Protein AF-H8Z8J3-F1 (afdb_monomer)

pLDDT: mean 70.9, std 15.7, range [33.94, 92.88]

Foldseek 3Di:
DAPVVLLVVLAPDPDDCVVCVLVNVVVVCVHLVHDRQCRVPVPCPQGDPPPFADDPPDDTDRDRNCCVVAPPPDDPVNVVVVVVVVVVVSLVVCVVVVHDPCSVVNSVPPDD

Secondary structure (DSSP, 8-state):
--HHHHHHHHTT--S-HHHHHHHHHHHHHHHTTPPPHHHH-TT-SSS-TT--EE-TTSSEE---S-GGGS-TT--HHHHHHHHHHHHHHHHHHHHHTT--TTHHHHHTT---

Sequence (112 aa):
MTPDDFIRKWTGVTLKERSAAQEHFLDLCHLLEQPTPAEADPKGLWYAFEKGASKAGGGDGWACTEPERWGPDTTTAKLTEQAAGRFAELAQRLRGRGHDPTAVTAAYGWND

Mean predicted aligned error: 12.71 Å

Structure (mmCIF, N/CA/C/O backbone):
data_AF-H8Z8J3-F1
#
_entry.id   AF-H8Z8J3-F1
#
loop_
_atom_site.group_PDB
_atom_site.id
_atom_site.type_symbol
_atom_site.label_atom_id
_atom_site.label_alt_id
_atom_site.label_comp_id
_atom_site.label_asym_id
_atom_site.label_entity_id
_atom_site.label_seq_id
_atom_site.pdbx_PDB_ins_code
_atom_site.Cartn_x
_atom_site.Cartn_y
_atom_site.Cartn_z
_atom_site.occupancy
_atom_site.B_iso_or_equiv
_atom_site.auth_seq_id
_atom_site.auth_comp_id
_atom_site.auth_asym_id
_atom_site.auth_atom_id
_atom_site.pdbx_PDB_model_num
ATOM 1 N N . MET A 1 1 ? -3.593 -14.076 2.713 1.00 81.88 1 MET A N 1
ATOM 2 C CA . MET A 1 1 ? -4.013 -13.502 4.013 1.00 81.88 1 MET A CA 1
ATOM 3 C C . MET A 1 1 ? -5.524 -13.323 3.977 1.00 81.88 1 MET A C 1
ATOM 5 O O . MET A 1 1 ? -6.027 -12.994 2.912 1.00 81.88 1 MET A O 1
ATOM 9 N N . THR A 1 2 ? -6.259 -13.592 5.061 1.00 86.06 2 THR A N 1
ATOM 10 C CA . THR A 1 2 ? -7.710 -13.310 5.092 1.00 86.06 2 THR A CA 1
ATOM 11 C C . THR A 1 2 ? -7.965 -11.856 5.506 1.00 86.06 2 THR A C 1
ATOM 13 O O . THR A 1 2 ? -7.100 -11.264 6.158 1.00 86.06 2 THR A O 1
ATOM 16 N N . PRO A 1 3 ? -9.121 -11.257 5.162 1.00 84.56 3 PRO A N 1
ATOM 17 C CA . PRO A 1 3 ? -9.454 -9.908 5.620 1.00 84.56 3 PRO A CA 1
ATOM 18 C C . PRO A 1 3 ? -9.447 -9.773 7.145 1.00 84.56 3 PRO A C 1
ATOM 20 O O . PRO A 1 3 ? -8.867 -8.824 7.663 1.00 84.56 3 PRO A O 1
ATOM 23 N N . ASP A 1 4 ? -10.001 -10.746 7.869 1.00 81.12 4 ASP A N 1
ATOM 24 C CA . ASP A 1 4 ? -10.011 -10.752 9.335 1.00 81.12 4 ASP A CA 1
ATOM 25 C C . ASP A 1 4 ? -8.602 -10.836 9.938 1.00 81.12 4 ASP A C 1
ATOM 27 O O . ASP A 1 4 ? -8.294 -10.125 10.895 1.00 81.12 4 ASP A O 1
ATOM 31 N N . ASP A 1 5 ? -7.708 -11.647 9.358 1.00 84.50 5 ASP A N 1
ATOM 32 C CA . ASP A 1 5 ? -6.306 -11.705 9.789 1.00 84.50 5 ASP A CA 1
ATOM 33 C C . ASP A 1 5 ? -5.572 -10.388 9.552 1.00 84.50 5 ASP A C 1
ATOM 35 O O . ASP A 1 5 ? -4.781 -9.964 10.395 1.00 84.50 5 ASP A O 1
ATOM 39 N N . PHE A 1 6 ? -5.845 -9.741 8.419 1.00 87.88 6 PHE A N 1
ATOM 40 C CA . PHE A 1 6 ? -5.268 -8.450 8.073 1.00 87.88 6 PHE A CA 1
ATOM 41 C C . PHE A 1 6 ? -5.712 -7.371 9.063 1.00 87.88 6 PHE A C 1
ATOM 43 O O . PHE A 1 6 ? -4.874 -6.700 9.663 1.00 87.88 6 PHE A O 1
ATOM 50 N N . ILE A 1 7 ? -7.024 -7.251 9.296 1.00 87.50 7 ILE A N 1
ATOM 51 C CA . ILE A 1 7 ? -7.593 -6.298 10.256 1.00 87.50 7 ILE A CA 1
ATOM 52 C C . ILE A 1 7 ? -6.999 -6.553 11.639 1.00 87.50 7 ILE A C 1
ATOM 54 O O . ILE A 1 7 ? -6.478 -5.632 12.263 1.00 87.50 7 ILE A O 1
ATOM 58 N N . ARG A 1 8 ? -7.001 -7.806 12.106 1.00 88.25 8 ARG A N 1
ATOM 59 C CA . ARG A 1 8 ? -6.452 -8.182 13.414 1.00 88.25 8 ARG A CA 1
ATOM 60 C C . ARG A 1 8 ? -4.972 -7.835 13.558 1.00 88.25 8 ARG A C 1
ATOM 62 O O . ARG A 1 8 ? -4.563 -7.418 14.636 1.00 88.25 8 ARG A O 1
ATOM 69 N N . LYS A 1 9 ? -4.168 -8.034 12.511 1.00 87.69 9 LYS A N 1
ATOM 70 C CA . LYS A 1 9 ? -2.730 -7.743 12.534 1.00 87.69 9 LYS A CA 1
ATOM 71 C C . LYS A 1 9 ? -2.448 -6.242 12.592 1.00 87.69 9 LYS A C 1
ATOM 73 O O . LYS A 1 9 ? -1.543 -5.831 13.311 1.00 87.69 9 LYS A O 1
ATOM 78 N N . TRP A 1 10 ? -3.208 -5.449 11.843 1.00 90.75 10 TRP A N 1
ATOM 79 C CA . TRP A 1 10 ? -2.922 -4.029 11.639 1.00 90.75 10 TRP A CA 1
ATOM 80 C C . TRP A 1 10 ? -3.695 -3.092 12.573 1.00 90.75 10 TRP A C 1
ATOM 82 O O . TRP A 1 10 ? -3.296 -1.945 12.760 1.00 90.75 10 TRP A O 1
ATOM 92 N N . THR A 1 11 ? -4.736 -3.588 13.245 1.00 86.94 11 THR A N 1
ATOM 93 C CA . THR A 1 11 ? -5.464 -2.829 14.271 1.00 86.94 11 THR A CA 1
ATOM 94 C C . THR A 1 11 ? -4.573 -2.558 15.485 1.00 86.94 11 THR A C 1
ATOM 96 O O . THR A 1 11 ? -4.088 -3.481 16.135 1.00 86.94 11 THR A O 1
ATOM 99 N N . GLY A 1 12 ? -4.394 -1.280 15.828 1.00 82.00 12 GLY A N 1
ATOM 100 C CA . GLY A 1 12 ? -3.657 -0.859 17.026 1.00 82.00 12 GLY A CA 1
ATOM 101 C C . GLY A 1 12 ? -2.130 -0.862 16.885 1.00 82.00 12 GLY A C 1
ATOM 102 O O . GLY A 1 12 ? -1.430 -0.678 17.881 1.00 82.00 12 GLY A O 1
ATOM 103 N N . VAL A 1 13 ? -1.596 -1.048 15.673 1.00 85.69 13 VAL A N 1
ATOM 104 C CA . VAL A 1 13 ? -0.155 -0.925 15.412 1.00 85.69 13 VAL A CA 1
ATOM 105 C C . VAL A 1 13 ? 0.276 0.539 15.549 1.00 85.69 13 VAL A C 1
ATOM 107 O O . VAL A 1 13 ? -0.247 1.419 14.875 1.00 85.69 13 VAL A O 1
ATOM 110 N N . THR A 1 14 ? 1.267 0.804 16.404 1.00 84.06 14 THR A N 1
ATOM 111 C CA . THR A 1 14 ? 1.810 2.155 16.672 1.00 84.06 14 THR A CA 1
ATOM 112 C C . THR A 1 14 ? 3.208 2.377 16.088 1.00 84.06 14 THR A C 1
ATOM 114 O O . THR A 1 14 ? 3.887 3.357 16.406 1.00 84.06 14 THR A O 1
ATOM 117 N N . LEU A 1 15 ? 3.667 1.455 15.237 1.00 82.50 15 LEU A N 1
ATOM 118 C CA . LEU A 1 15 ? 4.939 1.582 14.534 1.00 82.50 15 LEU A CA 1
ATOM 119 C C . LEU A 1 15 ? 4.924 2.815 13.625 1.00 82.50 15 LEU A C 1
ATOM 121 O O . LEU A 1 15 ? 3.892 3.205 13.083 1.00 82.50 15 LEU A O 1
ATOM 125 N N . LYS A 1 16 ? 6.099 3.417 13.420 1.00 81.00 16 LYS A N 1
ATOM 126 C CA . LYS A 1 16 ? 6.245 4.508 12.451 1.00 81.00 16 LYS A CA 1
ATOM 127 C C . LYS A 1 16 ? 5.855 4.009 11.063 1.00 81.00 16 LYS A C 1
ATOM 129 O O . LYS A 1 16 ? 6.275 2.922 10.672 1.00 81.00 16 LYS A O 1
ATOM 134 N N . GLU A 1 17 ? 5.157 4.845 10.300 1.00 74.69 17 GLU A N 1
ATOM 135 C CA . GLU A 1 17 ? 4.652 4.510 8.962 1.00 74.69 17 GLU A CA 1
ATOM 136 C C . GLU A 1 17 ? 5.732 3.873 8.072 1.00 74.69 17 GLU A C 1
ATOM 138 O O . GLU A 1 17 ? 5.558 2.765 7.575 1.00 74.69 17 GLU A O 1
ATOM 143 N N . ARG A 1 18 ? 6.918 4.492 7.985 1.00 77.50 18 ARG A N 1
ATOM 144 C CA . ARG A 1 18 ? 8.057 3.959 7.213 1.00 77.50 18 ARG A CA 1
ATOM 145 C C . ARG A 1 18 ? 8.505 2.565 7.662 1.00 77.50 18 ARG A C 1
ATOM 147 O O . ARG A 1 18 ? 8.941 1.774 6.835 1.00 77.50 18 ARG A O 1
ATOM 154 N N . SER A 1 19 ? 8.435 2.278 8.958 1.00 76.38 19 SER A N 1
ATOM 155 C CA . SER A 1 19 ? 8.892 1.009 9.530 1.00 76.38 19 SER A CA 1
ATOM 156 C C . SER A 1 19 ? 7.930 -0.140 9.249 1.00 76.38 19 SER A C 1
ATOM 158 O O . SER A 1 19 ? 8.367 -1.284 9.235 1.00 76.38 19 SER A O 1
ATOM 160 N N . ALA A 1 20 ? 6.647 0.152 9.032 1.00 86.31 20 ALA A N 1
ATOM 161 C CA . ALA A 1 20 ? 5.625 -0.869 8.832 1.00 86.31 20 ALA A CA 1
ATOM 162 C C . ALA A 1 20 ? 5.104 -0.946 7.386 1.00 86.31 20 ALA A C 1
ATOM 164 O O . ALA A 1 20 ? 4.506 -1.947 7.004 1.00 86.31 20 ALA A O 1
ATOM 165 N N . ALA A 1 21 ? 5.361 0.079 6.565 1.00 83.94 21 ALA A N 1
ATOM 166 C CA . ALA A 1 21 ? 4.819 0.206 5.213 1.00 83.94 21 ALA A CA 1
ATOM 167 C C . ALA A 1 21 ? 5.138 -0.983 4.295 1.00 83.94 21 ALA A C 1
ATOM 169 O O . ALA A 1 21 ? 4.257 -1.431 3.565 1.00 83.94 21 ALA A O 1
ATOM 170 N N . GLN A 1 22 ? 6.370 -1.505 4.324 1.00 89.75 22 GLN A N 1
ATOM 171 C CA . GLN A 1 22 ? 6.755 -2.634 3.469 1.00 89.75 22 GLN A CA 1
ATOM 172 C C . GLN A 1 22 ? 5.967 -3.897 3.832 1.00 89.75 22 GLN A C 1
ATOM 174 O O . GLN A 1 22 ? 5.350 -4.506 2.963 1.00 89.75 22 GLN A O 1
ATOM 179 N N . GLU A 1 23 ? 5.927 -4.256 5.117 1.00 92.88 23 GLU A N 1
ATOM 180 C CA . GLU A 1 23 ? 5.184 -5.428 5.587 1.00 92.88 23 GLU A CA 1
ATOM 181 C C . GLU A 1 23 ? 3.678 -5.276 5.341 1.00 92.88 23 GLU A C 1
ATOM 183 O O . GLU A 1 23 ? 3.038 -6.200 4.840 1.00 92.88 23 GLU A O 1
ATOM 188 N N . HIS A 1 24 ? 3.131 -4.087 5.601 1.00 89.75 24 HIS A N 1
ATOM 189 C CA . HIS A 1 24 ? 1.732 -3.778 5.327 1.00 89.75 24 HIS A CA 1
ATOM 190 C C . HIS A 1 24 ? 1.388 -3.971 3.847 1.00 89.75 24 HIS A C 1
ATOM 192 O O . HIS A 1 24 ? 0.368 -4.566 3.495 1.00 89.75 24 HIS A O 1
ATOM 198 N N . PHE A 1 25 ? 2.246 -3.477 2.955 1.00 91.38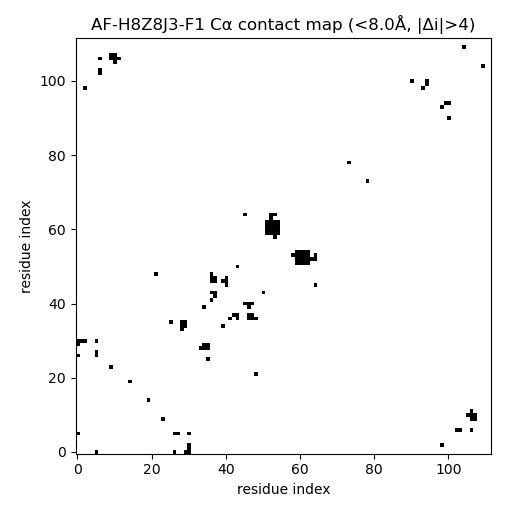 25 PHE A N 1
ATOM 199 C CA . PHE A 1 25 ? 2.042 -3.616 1.520 1.00 91.38 25 PHE A CA 1
ATOM 200 C C . PHE A 1 25 ? 2.090 -5.083 1.072 1.00 91.38 25 PHE A C 1
ATOM 202 O O . PHE A 1 25 ? 1.268 -5.502 0.261 1.00 91.38 25 PHE A O 1
ATOM 209 N N . LEU A 1 26 ? 3.013 -5.880 1.616 1.00 92.06 26 LEU A N 1
ATOM 210 C CA . LEU A 1 26 ? 3.091 -7.313 1.317 1.00 92.06 26 LEU A CA 1
ATOM 211 C C . LEU A 1 26 ? 1.834 -8.059 1.778 1.00 92.06 26 LEU A C 1
ATOM 213 O O . LEU A 1 26 ? 1.284 -8.868 1.033 1.00 92.06 26 LEU A O 1
ATOM 217 N N . ASP A 1 27 ? 1.335 -7.755 2.973 1.00 91.31 27 ASP A N 1
ATOM 218 C CA . ASP A 1 27 ? 0.079 -8.317 3.469 1.00 91.31 27 ASP A CA 1
ATOM 219 C C . ASP A 1 27 ? -1.114 -7.940 2.587 1.00 91.31 27 ASP A C 1
ATOM 221 O O . ASP A 1 27 ? -1.996 -8.770 2.358 1.00 91.31 27 ASP A O 1
ATOM 225 N N . LEU A 1 28 ? -1.112 -6.725 2.029 1.00 88.94 28 LEU A N 1
ATOM 226 C CA . LEU A 1 28 ? -2.116 -6.299 1.062 1.00 88.94 28 LEU A CA 1
ATOM 227 C C . LEU A 1 28 ? -2.016 -7.117 -0.234 1.00 88.94 28 LEU A C 1
ATOM 229 O O . LEU A 1 28 ? -3.036 -7.607 -0.707 1.00 88.94 28 LEU A O 1
ATOM 233 N N . CYS A 1 29 ? -0.817 -7.350 -0.780 1.00 89.25 29 CYS A N 1
ATOM 234 C CA . CYS A 1 29 ? -0.640 -8.246 -1.933 1.00 89.25 29 CYS A CA 1
ATOM 235 C C . CYS A 1 29 ? -1.262 -9.625 -1.665 1.00 89.25 29 CYS A C 1
ATOM 237 O O . CYS A 1 29 ? -2.066 -10.114 -2.461 1.00 89.25 29 CYS A O 1
ATOM 239 N N . HIS A 1 30 ? -0.980 -10.209 -0.498 1.00 89.38 30 HIS A N 1
ATOM 240 C CA . HIS A 1 30 ? -1.520 -11.510 -0.106 1.00 89.38 30 HIS A CA 1
ATOM 241 C C . HIS A 1 30 ? -3.027 -11.511 0.177 1.00 89.38 30 HIS A C 1
ATOM 243 O O . HIS A 1 30 ? -3.654 -12.568 0.099 1.00 89.38 30 HIS A O 1
ATOM 249 N N . LEU A 1 31 ? -3.602 -10.380 0.589 1.00 87.00 31 LEU A N 1
ATOM 250 C CA . LEU A 1 31 ? -5.043 -10.217 0.785 1.00 87.00 31 LEU A CA 1
ATOM 251 C C . LEU A 1 31 ? -5.783 -10.152 -0.558 1.00 87.00 31 LEU A C 1
ATOM 253 O O . LEU A 1 31 ? -6.899 -10.649 -0.686 1.00 87.00 31 LEU A O 1
ATOM 257 N N . LEU A 1 32 ? -5.142 -9.539 -1.553 1.00 86.06 32 LEU A N 1
ATOM 258 C CA . LEU A 1 32 ? -5.690 -9.298 -2.888 1.00 86.06 32 LEU A CA 1
ATOM 259 C C . LEU A 1 32 ? -5.339 -10.388 -3.907 1.00 86.06 32 LEU A C 1
ATOM 261 O O . LEU A 1 32 ? -5.660 -10.245 -5.088 1.00 86.06 32 LEU A O 1
ATOM 265 N N . GLU A 1 33 ? -4.663 -11.450 -3.463 1.00 87.06 33 GLU A N 1
ATOM 266 C CA . GLU A 1 33 ? -4.178 -12.541 -4.317 1.00 87.06 33 GLU A CA 1
ATOM 267 C C . GLU A 1 33 ? -3.303 -12.016 -5.478 1.00 87.06 33 GLU A C 1
ATOM 269 O O . GLU A 1 33 ? -3.336 -12.533 -6.593 1.00 87.06 33 GLU A O 1
ATOM 274 N N . GLN A 1 34 ? -2.543 -10.945 -5.225 1.00 89.25 34 GLN A N 1
ATOM 275 C CA . GLN A 1 34 ? -1.602 -10.353 -6.174 1.00 89.25 34 GLN A CA 1
ATOM 276 C C . GLN A 1 34 ? -0.168 -10.790 -5.852 1.00 89.25 34 GLN A C 1
ATOM 278 O O . GLN A 1 34 ? 0.161 -10.950 -4.674 1.00 89.25 34 GLN A O 1
ATOM 283 N N . PRO A 1 35 ? 0.705 -10.934 -6.866 1.00 86.44 35 PRO A N 1
ATOM 284 C CA . PRO A 1 35 ? 2.118 -11.185 -6.622 1.00 86.44 35 PRO A CA 1
ATOM 285 C C . PRO A 1 35 ? 2.740 -10.016 -5.852 1.00 86.44 35 PRO A C 1
ATOM 287 O O . PRO A 1 35 ? 2.449 -8.846 -6.120 1.00 86.44 35 PRO A O 1
ATOM 290 N N . THR A 1 36 ? 3.618 -10.328 -4.903 1.00 90.56 36 THR A N 1
ATOM 291 C CA . THR A 1 36 ? 4.438 -9.320 -4.225 1.00 90.56 36 THR A CA 1
ATOM 292 C C . THR A 1 36 ? 5.445 -8.700 -5.203 1.00 90.56 36 THR A C 1
ATOM 294 O O . THR A 1 36 ? 5.736 -9.294 -6.247 1.00 90.56 36 THR A O 1
ATOM 297 N N . PRO A 1 37 ? 6.037 -7.530 -4.890 1.00 88.81 37 PRO A N 1
ATOM 298 C CA . PRO A 1 37 ? 7.046 -6.925 -5.760 1.00 88.81 37 PRO A CA 1
ATOM 299 C C . PRO A 1 37 ? 8.205 -7.874 -6.089 1.00 88.81 37 PRO A C 1
ATOM 301 O O . PRO A 1 37 ? 8.593 -7.987 -7.244 1.00 88.81 37 PRO A O 1
ATOM 304 N N . ALA A 1 38 ? 8.697 -8.629 -5.100 1.00 88.25 38 ALA A N 1
ATOM 305 C CA . ALA A 1 38 ? 9.792 -9.578 -5.298 1.00 88.25 38 ALA A CA 1
ATOM 306 C C . ALA A 1 38 ? 9.392 -10.813 -6.127 1.00 88.25 38 ALA A C 1
ATOM 308 O O . ALA A 1 38 ? 10.244 -11.410 -6.775 1.00 88.25 38 ALA A O 1
ATOM 309 N N . GLU A 1 39 ? 8.120 -11.213 -6.126 1.00 88.25 39 GLU A N 1
ATOM 310 C CA . GLU A 1 39 ? 7.635 -12.316 -6.967 1.00 88.25 39 GLU A CA 1
ATOM 311 C C . GLU A 1 39 ? 7.377 -11.864 -8.403 1.00 88.25 39 GLU A C 1
ATOM 313 O O . GLU A 1 39 ? 7.718 -12.570 -9.352 1.00 88.25 39 GLU A O 1
ATOM 318 N N . ALA A 1 40 ? 6.780 -10.683 -8.566 1.00 85.44 40 ALA A N 1
ATOM 319 C CA . ALA A 1 40 ? 6.525 -10.093 -9.871 1.00 85.44 40 ALA A CA 1
ATOM 320 C C . ALA A 1 40 ? 7.836 -9.705 -10.570 1.00 85.44 40 ALA A C 1
ATOM 322 O O . ALA A 1 40 ? 7.984 -9.902 -11.776 1.00 85.44 40 ALA A O 1
ATOM 323 N N . ASP A 1 41 ? 8.798 -9.186 -9.808 1.00 84.06 41 ASP A N 1
ATOM 324 C CA . ASP A 1 41 ? 10.082 -8.713 -10.301 1.00 84.06 41 ASP A CA 1
ATOM 325 C C . ASP A 1 41 ? 11.231 -9.065 -9.339 1.00 84.06 41 ASP A C 1
ATOM 327 O O . ASP A 1 41 ? 11.738 -8.214 -8.602 1.00 84.06 41 ASP A O 1
ATOM 331 N N . PRO A 1 42 ? 11.722 -10.316 -9.381 1.00 86.06 42 PRO A N 1
ATOM 332 C CA . PRO A 1 42 ? 12.785 -10.785 -8.487 1.00 86.06 42 PRO A CA 1
ATOM 333 C C . PRO A 1 42 ? 14.099 -10.011 -8.602 1.00 86.06 42 PRO A C 1
ATOM 335 O O . PRO A 1 42 ? 14.957 -10.101 -7.727 1.00 86.06 42 PRO A O 1
ATOM 338 N N . LYS A 1 43 ? 14.291 -9.287 -9.710 1.00 84.06 43 LYS A N 1
ATOM 339 C CA . LYS A 1 43 ? 15.496 -8.498 -9.977 1.00 84.06 43 LYS A CA 1
ATOM 340 C C . LYS A 1 43 ? 15.312 -7.012 -9.655 1.00 84.06 43 LYS A C 1
ATOM 342 O O . LYS A 1 43 ? 16.281 -6.267 -9.771 1.00 84.06 43 LYS A O 1
ATOM 347 N N . GLY A 1 44 ? 14.105 -6.575 -9.283 1.00 79.12 44 GLY A N 1
ATOM 348 C CA . GLY A 1 44 ? 13.787 -5.176 -8.987 1.00 79.12 44 GLY A CA 1
ATOM 349 C C . GLY A 1 44 ? 14.022 -4.215 -10.160 1.00 79.12 44 GLY A C 1
ATOM 350 O O . GLY A 1 44 ? 14.282 -3.027 -9.956 1.00 79.12 44 GLY A O 1
ATOM 351 N N . LEU A 1 45 ? 13.966 -4.718 -11.396 1.00 77.38 45 LEU A N 1
ATOM 352 C CA . LEU A 1 45 ? 14.222 -3.953 -12.615 1.00 77.38 45 LEU A CA 1
ATOM 353 C C . LEU A 1 45 ? 13.105 -2.980 -12.984 1.00 77.38 45 LEU A C 1
ATOM 355 O O . LEU A 1 45 ? 13.384 -1.991 -13.654 1.00 77.38 45 LEU A O 1
ATOM 359 N N . TRP A 1 46 ? 11.871 -3.198 -12.537 1.00 70.25 46 TRP A N 1
ATOM 360 C CA . TRP A 1 46 ? 10.664 -2.437 -12.884 1.00 70.25 46 TRP A CA 1
ATOM 361 C C . TRP A 1 46 ? 9.690 -2.272 -11.703 1.00 70.25 46 TRP A C 1
ATOM 363 O O . TRP A 1 46 ? 8.957 -1.285 -11.678 1.00 70.25 46 TRP A O 1
ATOM 373 N N . TYR A 1 47 ? 9.732 -3.132 -10.683 1.00 74.31 47 TYR A N 1
ATOM 374 C CA . TYR A 1 47 ? 8.844 -3.055 -9.522 1.00 74.31 47 TYR A CA 1
ATOM 375 C C . TYR A 1 47 ? 9.499 -3.586 -8.243 1.00 74.31 47 TYR A C 1
ATOM 377 O O . TYR A 1 47 ? 9.539 -4.780 -7.978 1.00 74.31 47 TYR A O 1
ATOM 385 N N . ALA A 1 48 ? 9.992 -2.670 -7.412 1.00 80.88 48 ALA A N 1
ATOM 386 C CA . ALA A 1 48 ? 10.550 -2.973 -6.100 1.00 80.88 48 ALA A CA 1
ATOM 387 C C . ALA A 1 48 ? 10.282 -1.818 -5.130 1.00 80.88 48 ALA A C 1
ATOM 389 O O . ALA A 1 48 ? 10.071 -0.676 -5.550 1.00 80.88 48 ALA A O 1
ATOM 390 N N . PHE A 1 49 ? 10.304 -2.110 -3.829 1.00 81.62 49 PHE A N 1
ATOM 391 C CA . PHE A 1 49 ? 10.290 -1.064 -2.809 1.00 81.62 49 PHE A CA 1
ATOM 392 C C . PHE A 1 49 ? 11.520 -0.172 -2.937 1.00 81.62 49 PHE A C 1
ATOM 394 O O . PHE A 1 49 ? 12.587 -0.635 -3.331 1.00 81.62 49 PHE A O 1
ATOM 401 N N . GLU A 1 50 ? 11.354 1.111 -2.604 1.00 77.31 50 GLU A N 1
ATOM 402 C CA . GLU A 1 50 ? 12.448 2.094 -2.561 1.00 77.31 50 GLU A CA 1
ATOM 403 C C . GLU A 1 50 ? 13.208 2.258 -3.889 1.00 77.31 50 GLU A C 1
ATOM 405 O O . GLU A 1 50 ? 14.252 2.908 -3.944 1.00 77.31 50 GLU A O 1
ATOM 410 N N . LYS A 1 51 ? 12.654 1.735 -4.991 1.00 66.44 51 LYS A N 1
ATOM 411 C CA . LYS A 1 51 ? 13.149 1.988 -6.335 1.00 66.44 51 LYS A CA 1
ATOM 412 C C . LYS A 1 51 ? 12.826 3.434 -6.705 1.00 66.44 51 LYS A C 1
ATOM 414 O O . LYS A 1 51 ? 11.734 3.743 -7.181 1.00 66.44 51 LYS A O 1
ATOM 419 N N . GLY A 1 52 ? 13.782 4.323 -6.451 1.00 56.12 52 GLY A N 1
ATOM 420 C CA . GLY A 1 52 ? 13.729 5.702 -6.916 1.00 56.12 52 GLY A CA 1
ATOM 421 C C . GLY A 1 52 ? 13.563 5.749 -8.434 1.00 56.12 52 GLY A C 1
ATOM 422 O O . GLY A 1 52 ? 14.065 4.885 -9.158 1.00 56.12 52 GLY A O 1
ATOM 423 N N . ALA A 1 53 ? 12.847 6.752 -8.929 1.00 51.94 53 ALA A N 1
ATOM 424 C CA . ALA A 1 53 ? 12.794 7.007 -10.352 1.00 51.94 53 ALA A CA 1
ATOM 425 C C . ALA A 1 53 ? 13.725 8.159 -10.695 1.00 51.94 53 ALA A C 1
ATOM 427 O O . ALA A 1 53 ? 13.557 9.296 -10.250 1.00 51.94 53 ALA A O 1
ATOM 428 N N . SER A 1 54 ? 14.701 7.884 -11.543 1.00 46.97 54 SER A N 1
ATOM 429 C CA . SER A 1 54 ? 15.546 8.940 -12.073 1.00 46.97 54 SER A CA 1
ATOM 430 C C . SER A 1 54 ? 14.687 9.870 -12.937 1.00 46.97 54 SER A C 1
ATOM 432 O O . SER A 1 54 ? 14.264 9.498 -14.031 1.00 46.97 54 SER A O 1
ATOM 434 N N . LYS A 1 55 ? 14.396 11.090 -12.463 1.00 46.38 55 LYS A N 1
ATOM 435 C CA . LYS A 1 55 ? 13.851 12.146 -13.329 1.00 46.38 55 LYS A CA 1
ATOM 436 C C . LYS A 1 55 ? 14.932 12.552 -14.329 1.00 46.38 55 LYS A C 1
ATOM 438 O O . LYS A 1 55 ? 16.077 12.766 -13.941 1.00 46.38 55 LYS A O 1
ATOM 443 N N . ALA A 1 56 ? 14.549 12.792 -15.583 1.00 47.66 56 ALA A N 1
ATOM 444 C CA . ALA A 1 56 ? 15.432 13.284 -16.651 1.00 47.66 56 ALA A CA 1
ATOM 445 C C . ALA A 1 56 ? 16.054 14.687 -16.401 1.00 47.66 56 ALA A C 1
ATOM 447 O O . ALA A 1 56 ? 16.671 15.251 -17.296 1.00 47.66 56 ALA A O 1
ATOM 448 N N . GLY A 1 57 ? 15.898 15.264 -15.202 1.00 50.06 57 GLY A N 1
ATOM 449 C CA . GLY A 1 57 ? 16.310 16.625 -14.845 1.00 50.06 57 GLY A CA 1
ATOM 450 C C . GLY A 1 57 ? 17.046 16.756 -13.506 1.00 50.06 57 GLY A C 1
ATOM 451 O O . GLY A 1 57 ? 16.978 17.819 -12.902 1.00 50.06 57 GLY A O 1
ATOM 452 N N . GLY A 1 58 ? 17.728 15.707 -13.029 1.00 41.06 58 GLY A N 1
ATOM 453 C CA . GLY A 1 58 ? 18.747 15.848 -11.974 1.00 41.06 58 GLY A CA 1
ATOM 454 C C . GLY A 1 58 ? 18.231 15.993 -10.537 1.00 41.06 58 GLY A C 1
ATOM 455 O O . GLY A 1 58 ? 18.742 16.818 -9.785 1.00 41.06 58 GLY A O 1
ATOM 456 N N . GLY A 1 59 ? 17.249 15.184 -10.137 1.00 48.28 59 GLY A N 1
ATOM 457 C CA . GLY A 1 59 ? 16.866 15.030 -8.731 1.00 48.28 59 GLY A CA 1
ATOM 458 C C . GLY A 1 59 ? 16.104 13.728 -8.490 1.00 48.28 59 GLY A C 1
ATOM 459 O O . GLY A 1 59 ? 15.376 13.273 -9.378 1.00 48.28 59 GLY A O 1
ATOM 460 N N . ASP A 1 60 ? 16.273 13.141 -7.303 1.00 40.12 60 ASP A N 1
ATOM 461 C CA . ASP A 1 60 ? 15.530 11.955 -6.874 1.00 40.12 60 ASP A CA 1
ATOM 462 C C . ASP A 1 60 ? 14.031 12.277 -6.829 1.00 40.12 60 ASP A C 1
ATOM 464 O O . ASP A 1 60 ? 13.572 13.151 -6.091 1.00 40.12 60 ASP A O 1
ATOM 468 N N . GLY A 1 61 ? 13.253 11.599 -7.670 1.00 51.31 61 GLY A N 1
ATOM 469 C CA . GLY A 1 61 ? 11.803 11.726 -7.720 1.00 51.31 61 GLY A CA 1
ATOM 470 C C . GLY A 1 61 ? 11.149 10.355 -7.796 1.00 51.31 61 GLY A C 1
ATOM 471 O O . GLY A 1 61 ? 11.757 9.376 -8.206 1.00 51.31 61 GLY A O 1
ATOM 472 N N . TRP A 1 62 ? 9.882 10.264 -7.414 1.00 47.53 62 TRP A N 1
ATOM 473 C CA . TRP A 1 62 ? 9.061 9.099 -7.731 1.00 47.53 62 TRP A CA 1
ATOM 474 C C . TRP A 1 62 ? 8.378 9.400 -9.066 1.00 47.53 62 TRP A C 1
ATOM 476 O O . TRP A 1 62 ? 7.571 10.320 -9.170 1.00 47.53 62 TRP A O 1
ATOM 486 N N . ALA A 1 63 ? 8.779 8.702 -10.116 1.00 48.00 63 ALA A N 1
ATOM 487 C CA . ALA A 1 63 ? 8.291 8.856 -11.478 1.00 48.00 63 ALA A CA 1
ATOM 488 C C . ALA A 1 63 ? 8.071 7.465 -12.073 1.00 48.00 63 ALA A C 1
ATOM 490 O O . ALA A 1 63 ? 8.747 6.498 -11.726 1.00 48.00 63 ALA A O 1
ATOM 491 N N . CYS A 1 64 ? 7.104 7.348 -12.972 1.00 49.50 64 CYS A N 1
ATOM 492 C CA . CYS A 1 64 ? 6.925 6.130 -13.744 1.00 49.50 64 CYS A CA 1
ATOM 493 C C . CYS A 1 64 ? 8.206 5.907 -14.560 1.00 49.50 64 CYS A C 1
ATOM 495 O O . CYS A 1 64 ? 8.513 6.697 -15.448 1.00 49.50 64 CYS A O 1
ATOM 497 N N . THR A 1 65 ? 8.980 4.877 -14.214 1.00 53.19 65 THR A N 1
ATOM 498 C CA . THR A 1 65 ? 10.318 4.638 -14.784 1.00 53.19 65 THR A CA 1
ATOM 499 C C . THR A 1 65 ? 10.286 4.163 -16.238 1.00 53.19 65 THR A C 1
ATOM 501 O O . THR A 1 65 ? 11.333 4.093 -16.866 1.00 53.19 65 THR A O 1
ATOM 504 N N . GLU A 1 66 ? 9.095 3.905 -16.787 1.00 55.81 66 GLU A N 1
ATOM 505 C CA . GLU A 1 66 ? 8.890 3.409 -18.150 1.00 55.81 66 GLU A CA 1
ATOM 506 C C . GLU A 1 66 ? 7.670 4.089 -18.801 1.00 55.81 66 GLU A C 1
ATOM 508 O O . GLU A 1 66 ? 6.577 3.514 -18.834 1.00 55.81 66 GLU A O 1
ATOM 513 N N . PRO A 1 67 ? 7.802 5.329 -19.304 1.00 55.50 67 PRO A N 1
ATOM 514 C CA . PRO A 1 67 ? 6.718 5.993 -20.027 1.00 55.50 67 PRO A CA 1
ATOM 515 C C . PRO A 1 67 ? 6.319 5.232 -21.301 1.00 55.50 67 PRO A C 1
ATOM 517 O O . PRO A 1 67 ? 5.152 5.244 -21.661 1.00 55.50 67 PRO A O 1
ATOM 520 N N . GLU A 1 68 ? 7.242 4.502 -21.935 1.00 57.47 68 GLU A N 1
ATOM 521 C CA . GLU A 1 68 ? 7.005 3.721 -23.162 1.00 57.47 68 GLU A CA 1
ATOM 522 C C . GLU A 1 68 ? 6.061 2.521 -22.989 1.00 57.47 68 GLU A C 1
ATOM 524 O O . GLU A 1 68 ? 5.425 2.086 -23.950 1.00 57.47 68 GLU A O 1
ATOM 529 N N . ARG A 1 69 ? 5.905 2.018 -21.757 1.00 60.28 69 ARG A N 1
ATOM 530 C CA . ARG A 1 69 ? 4.914 0.984 -21.421 1.00 60.28 69 ARG A CA 1
ATOM 531 C C . ARG A 1 69 ? 3.477 1.490 -21.578 1.00 60.28 69 ARG A C 1
ATOM 533 O O . ARG A 1 69 ? 2.547 0.697 -21.731 1.00 60.28 69 ARG A O 1
ATOM 540 N N . TRP A 1 70 ? 3.290 2.803 -21.528 1.00 57.53 70 TRP A N 1
ATOM 541 C CA . TRP A 1 70 ? 2.001 3.459 -21.621 1.00 57.53 70 TRP A CA 1
ATOM 542 C C . TRP A 1 70 ? 1.953 4.181 -22.968 1.00 57.53 70 TRP A C 1
ATOM 544 O O . TRP A 1 70 ? 2.680 5.141 -23.196 1.00 57.53 70 TRP A O 1
ATOM 554 N N . GLY A 1 71 ? 1.124 3.695 -23.897 1.00 58.75 71 GLY A N 1
ATOM 555 C CA . GLY A 1 71 ? 0.998 4.321 -25.217 1.00 58.75 71 GLY A CA 1
ATOM 556 C C . GLY A 1 71 ? 0.635 5.812 -25.109 1.00 58.75 71 GLY A C 1
ATOM 557 O O . GLY A 1 71 ? 0.060 6.210 -24.091 1.00 58.75 71 GLY A O 1
ATOM 558 N N . PRO A 1 72 ? 0.916 6.630 -26.142 1.00 61.97 72 PRO A N 1
ATOM 559 C CA . PRO A 1 72 ? 0.719 8.087 -26.120 1.00 61.97 72 PRO A CA 1
ATOM 560 C C . PRO A 1 72 ? -0.707 8.523 -25.729 1.00 61.97 72 PRO A C 1
ATOM 562 O O . PRO A 1 72 ? -0.899 9.620 -25.215 1.00 61.97 72 PRO A O 1
ATOM 565 N N . ASP A 1 73 ? -1.697 7.643 -25.892 1.00 64.88 73 ASP A N 1
ATOM 566 C CA . ASP A 1 73 ? -3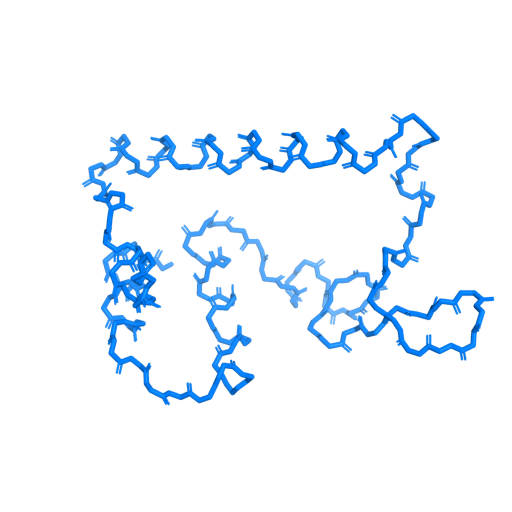.098 7.834 -25.493 1.00 64.88 73 ASP A CA 1
ATOM 567 C C . ASP A 1 73 ? -3.396 7.545 -24.006 1.00 64.88 73 ASP A C 1
ATOM 569 O O . ASP A 1 73 ? -4.562 7.451 -23.594 1.00 64.88 73 ASP A O 1
ATOM 573 N N . THR A 1 74 ? -2.368 7.322 -23.187 1.00 68.31 74 THR A N 1
ATOM 574 C CA . THR A 1 74 ? -2.503 7.008 -21.763 1.00 68.31 74 THR A CA 1
ATOM 575 C C . THR A 1 74 ? -2.212 8.240 -20.924 1.00 68.31 74 THR A C 1
ATOM 577 O O . THR A 1 74 ? -1.074 8.540 -20.579 1.00 68.31 74 THR A O 1
ATOM 580 N N . THR A 1 75 ? -3.271 8.971 -20.590 1.00 74.94 75 THR A N 1
ATOM 581 C CA . THR A 1 75 ? -3.182 10.138 -19.711 1.00 74.94 75 THR A CA 1
ATOM 582 C C . THR A 1 75 ? -3.216 9.719 -18.244 1.00 74.94 75 THR A C 1
ATOM 584 O O . THR A 1 75 ? -3.797 8.692 -17.889 1.00 74.94 75 THR A O 1
ATOM 587 N N . THR A 1 76 ? -2.671 10.559 -17.362 1.00 69.19 76 THR A N 1
ATOM 588 C CA . THR A 1 76 ? -2.786 10.378 -15.907 1.00 69.19 76 THR A CA 1
ATOM 589 C C . THR A 1 76 ? -4.240 10.199 -15.472 1.00 69.19 76 THR A C 1
ATOM 591 O O . THR A 1 76 ? -4.530 9.325 -14.667 1.00 6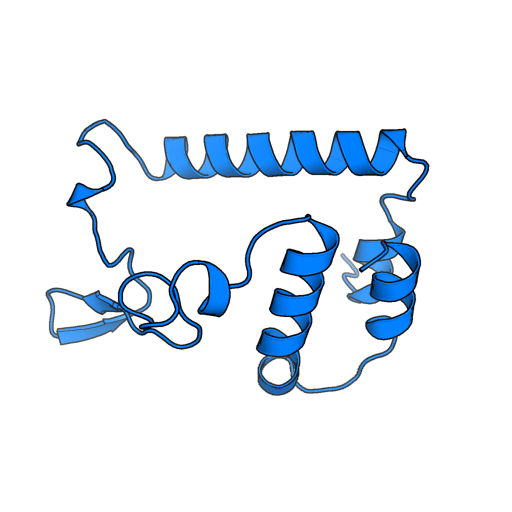9.19 76 THR A O 1
ATOM 594 N N . ALA A 1 77 ? -5.167 10.960 -16.061 1.00 69.56 77 ALA A N 1
ATOM 595 C CA . ALA A 1 77 ? -6.595 10.839 -15.778 1.00 69.56 77 ALA A CA 1
ATOM 596 C C . ALA A 1 77 ? -7.140 9.442 -16.122 1.00 69.56 77 ALA A C 1
ATOM 598 O O . ALA A 1 77 ? -7.806 8.822 -15.298 1.00 69.56 77 ALA A O 1
ATOM 599 N N . LYS A 1 78 ? -6.787 8.909 -17.299 1.00 69.44 78 LYS A N 1
ATOM 600 C CA . LYS A 1 78 ? -7.180 7.562 -17.736 1.00 69.44 78 LYS A CA 1
ATOM 601 C C . LYS A 1 78 ? -6.592 6.473 -16.834 1.00 69.44 78 LYS A C 1
ATOM 603 O O . LYS A 1 78 ? -7.256 5.478 -16.558 1.00 69.44 78 LYS A O 1
ATOM 608 N N . LEU A 1 79 ? -5.366 6.667 -16.343 1.00 71.56 79 LEU A N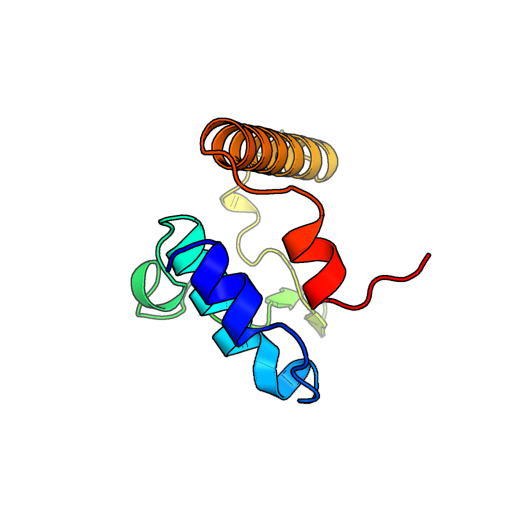 1
ATOM 609 C CA . LEU A 1 79 ? -4.740 5.769 -15.369 1.00 71.56 79 LEU A CA 1
ATOM 610 C C . LEU A 1 79 ? -5.452 5.793 -14.022 1.00 71.56 79 LEU A C 1
ATOM 612 O O . LEU A 1 79 ? -5.719 4.734 -13.458 1.00 71.56 79 LEU A O 1
ATOM 616 N N . THR A 1 80 ? -5.788 6.982 -13.522 1.00 72.00 80 THR A N 1
ATOM 617 C CA . THR A 1 80 ? -6.543 7.140 -12.278 1.00 72.00 80 THR A CA 1
ATOM 618 C C . THR A 1 80 ? -7.922 6.499 -12.389 1.00 72.00 80 THR A C 1
ATOM 620 O O . THR A 1 80 ? -8.315 5.771 -11.483 1.00 72.00 80 THR A O 1
ATOM 623 N N . GLU A 1 81 ? -8.629 6.696 -13.502 1.00 72.12 81 GLU A N 1
ATOM 624 C CA . GLU A 1 81 ? -9.936 6.081 -13.750 1.00 72.12 81 GLU A CA 1
ATOM 625 C C . GLU A 1 81 ? -9.846 4.547 -13.784 1.00 72.12 81 GLU A C 1
ATOM 627 O O . GLU A 1 81 ? -10.611 3.865 -13.101 1.00 72.12 81 GLU A O 1
ATOM 632 N N . GLN A 1 82 ? -8.865 3.986 -14.501 1.00 69.56 82 GLN A N 1
ATOM 633 C CA . GLN A 1 82 ? -8.642 2.536 -14.531 1.00 69.56 82 GL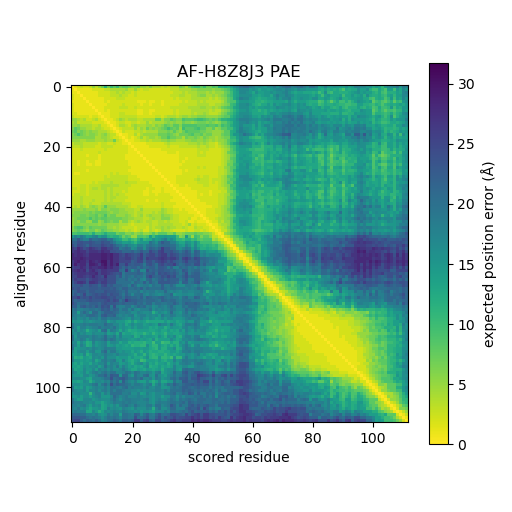N A CA 1
ATOM 634 C C . GLN A 1 82 ? -8.283 1.974 -13.152 1.00 69.56 82 GLN A C 1
ATOM 636 O O . GLN A 1 82 ? -8.787 0.916 -12.767 1.00 69.56 82 GLN A O 1
ATOM 641 N N . ALA A 1 83 ? -7.424 2.668 -12.402 1.00 70.06 83 ALA A N 1
ATOM 642 C CA . ALA A 1 83 ? -7.064 2.272 -11.048 1.00 70.06 83 ALA A CA 1
ATOM 643 C C . ALA A 1 83 ? -8.294 2.295 -10.128 1.00 70.06 83 ALA A C 1
ATOM 645 O O . ALA A 1 83 ? -8.584 1.293 -9.476 1.00 70.06 83 ALA A O 1
ATOM 646 N N . ALA A 1 84 ? -9.062 3.388 -10.135 1.00 72.31 84 ALA A N 1
ATOM 647 C CA . ALA A 1 84 ? -10.290 3.527 -9.358 1.00 72.31 84 ALA A CA 1
ATOM 648 C C . ALA A 1 84 ? -11.318 2.439 -9.705 1.00 72.31 84 ALA A C 1
ATOM 650 O O . ALA A 1 84 ? -11.912 1.853 -8.802 1.00 72.31 84 ALA A O 1
ATOM 651 N N . GLY A 1 85 ? -11.476 2.103 -10.989 1.00 72.69 85 GLY A N 1
ATOM 652 C CA . GLY A 1 85 ? -12.346 1.014 -11.437 1.00 72.69 85 GLY A CA 1
ATOM 653 C C . GLY A 1 85 ? -11.938 -0.348 -10.869 1.00 72.69 85 GLY A C 1
ATOM 654 O O . GLY A 1 85 ? -12.779 -1.078 -10.346 1.00 72.69 85 GLY A O 1
ATOM 655 N N . ARG A 1 86 ? -10.638 -0.670 -10.885 1.00 71.44 86 ARG A N 1
ATOM 656 C CA . ARG A 1 86 ? -10.117 -1.916 -10.294 1.00 71.44 86 ARG A CA 1
ATOM 657 C C . ARG A 1 86 ? -10.307 -1.962 -8.780 1.00 71.44 86 ARG A C 1
ATOM 659 O O . ARG A 1 86 ? -10.701 -2.999 -8.250 1.00 71.44 86 ARG A O 1
ATOM 666 N N . PHE A 1 87 ? -10.084 -0.844 -8.088 1.00 69.19 87 PHE A N 1
ATOM 667 C CA . PHE A 1 87 ? -10.362 -0.743 -6.653 1.00 69.19 87 PHE A CA 1
ATOM 668 C C . PHE A 1 87 ? -11.851 -0.922 -6.346 1.00 69.19 87 PHE A C 1
ATOM 670 O O . PHE A 1 87 ? -12.198 -1.617 -5.392 1.00 69.19 87 PHE A O 1
ATOM 677 N N . ALA A 1 88 ? -12.738 -0.350 -7.162 1.00 70.88 88 ALA A N 1
ATOM 678 C CA . ALA A 1 88 ? -14.177 -0.501 -6.997 1.00 70.88 88 ALA A CA 1
ATOM 679 C C . ALA A 1 88 ? -14.630 -1.956 -7.194 1.00 70.88 88 ALA A C 1
ATOM 681 O O . ALA A 1 88 ? -15.413 -2.453 -6.385 1.00 70.88 88 ALA A O 1
ATOM 682 N N . GLU A 1 89 ? -14.120 -2.658 -8.213 1.00 73.75 89 GLU A N 1
ATOM 683 C CA . GLU A 1 89 ? -14.407 -4.084 -8.429 1.00 73.75 89 GLU A CA 1
ATOM 684 C C . GLU A 1 89 ? -13.945 -4.924 -7.235 1.00 73.75 89 GLU A C 1
ATOM 686 O O . GLU A 1 89 ? -14.696 -5.735 -6.691 1.00 73.75 89 GLU A O 1
ATOM 691 N N . LEU A 1 90 ? -12.717 -4.691 -6.780 1.00 74.50 90 LEU A N 1
ATOM 692 C CA . LEU A 1 90 ? -12.168 -5.378 -5.625 1.00 74.50 90 LEU A CA 1
ATOM 693 C C . LEU A 1 90 ? -13.014 -5.137 -4.365 1.00 74.50 90 LEU A C 1
ATOM 695 O O . LEU A 1 90 ? -13.375 -6.087 -3.669 1.00 74.50 90 LEU A O 1
ATOM 699 N N . ALA A 1 91 ? -13.393 -3.886 -4.100 1.00 74.19 91 ALA A N 1
ATOM 700 C CA . ALA A 1 91 ? -14.251 -3.538 -2.974 1.00 74.19 91 ALA A CA 1
ATOM 701 C C . ALA A 1 91 ? -15.634 -4.206 -3.068 1.00 74.19 91 ALA A C 1
ATOM 703 O O . ALA A 1 91 ? -16.211 -4.574 -2.044 1.00 74.19 91 ALA A O 1
ATOM 704 N N . GLN A 1 92 ? -16.175 -4.388 -4.275 1.00 73.50 92 GLN A N 1
ATOM 705 C CA . GLN A 1 92 ? -17.428 -5.118 -4.488 1.00 73.50 92 GLN A CA 1
ATOM 706 C C . GLN A 1 92 ? -17.265 -6.617 -4.209 1.00 73.50 92 GLN A C 1
ATOM 708 O O . GLN A 1 92 ? -18.122 -7.211 -3.555 1.00 73.50 92 GLN A O 1
ATOM 713 N N . ARG A 1 93 ? -16.151 -7.229 -4.631 1.00 76.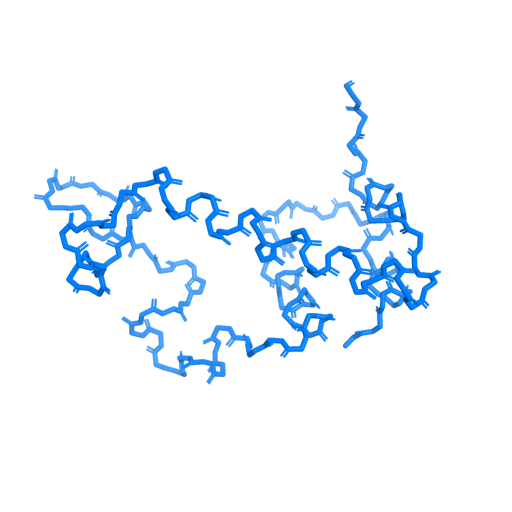38 93 ARG A N 1
ATOM 714 C CA . ARG A 1 93 ? -15.854 -8.651 -4.369 1.00 76.38 93 ARG A CA 1
ATOM 715 C C . ARG A 1 93 ? -15.676 -8.932 -2.878 1.00 76.38 93 ARG A C 1
ATOM 717 O O . ARG A 1 93 ? -16.172 -9.946 -2.392 1.00 76.38 93 ARG A O 1
ATOM 724 N N . LEU A 1 94 ? -15.023 -8.027 -2.148 1.00 68.38 94 LEU A N 1
ATOM 725 C CA . LEU A 1 94 ? -14.882 -8.121 -0.692 1.00 68.38 94 LEU A CA 1
ATOM 726 C C . LEU A 1 94 ? -16.242 -8.012 0.017 1.00 68.38 94 LEU A C 1
ATOM 728 O O . LEU A 1 94 ? -16.546 -8.842 0.873 1.00 68.38 94 LEU A O 1
ATOM 732 N N . ARG A 1 95 ? -17.106 -7.078 -0.408 1.00 67.31 95 ARG A N 1
ATOM 733 C CA . ARG A 1 95 ? -18.481 -6.957 0.115 1.00 67.31 95 ARG A CA 1
ATOM 734 C C . ARG A 1 95 ? -19.336 -8.194 -0.164 1.00 67.31 95 ARG A C 1
ATOM 736 O O . ARG A 1 95 ? -20.038 -8.657 0.726 1.00 67.31 95 ARG A O 1
ATOM 743 N N . GLY A 1 96 ? -19.254 -8.766 -1.367 1.00 70.25 96 GLY A N 1
ATOM 744 C CA . GLY A 1 96 ? -20.000 -9.977 -1.739 1.00 70.25 96 GLY A CA 1
ATOM 745 C C . GLY A 1 96 ? -19.616 -11.224 -0.932 1.00 70.25 96 GLY A C 1
ATOM 746 O O . GLY A 1 96 ? -20.413 -12.150 -0.818 1.00 70.25 96 GLY A O 1
ATOM 747 N N . ARG A 1 97 ? -18.418 -11.233 -0.337 1.00 72.81 97 ARG A N 1
ATOM 748 C CA . ARG A 1 97 ?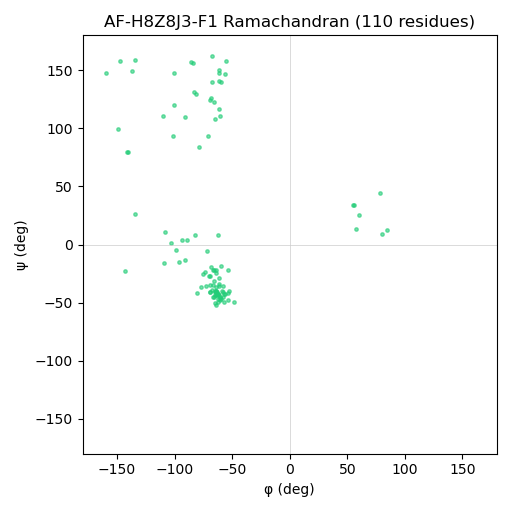 -17.937 -12.277 0.583 1.00 72.81 97 ARG A CA 1
ATOM 749 C C . ARG A 1 97 ? -18.288 -11.999 2.055 1.00 72.81 97 ARG A C 1
ATOM 751 O O . ARG A 1 97 ? -17.905 -12.779 2.916 1.00 72.81 97 ARG A O 1
ATOM 758 N N . GLY A 1 98 ? -19.036 -10.926 2.338 1.00 70.38 98 GLY A N 1
ATOM 759 C CA . GLY A 1 98 ? -19.507 -10.577 3.681 1.00 70.38 98 GLY A CA 1
ATOM 760 C C . GLY A 1 98 ? -18.512 -9.780 4.527 1.00 70.38 98 GLY A C 1
ATOM 761 O O . GLY A 1 98 ? -18.726 -9.650 5.728 1.00 70.38 98 GLY A O 1
ATOM 762 N N . HIS A 1 99 ? -17.439 -9.245 3.936 1.00 65.25 99 HIS A N 1
ATOM 763 C CA . HIS A 1 99 ? -16.474 -8.438 4.683 1.00 65.25 99 HIS A CA 1
ATOM 764 C C . HIS A 1 99 ? -16.968 -6.995 4.838 1.00 65.25 99 HIS A C 1
ATOM 766 O O . HIS A 1 99 ? -17.358 -6.350 3.858 1.00 65.25 99 HIS A O 1
ATOM 772 N N . ASP A 1 100 ? -16.951 -6.500 6.078 1.00 59.50 100 ASP A N 1
ATOM 773 C CA . ASP A 1 100 ? -17.421 -5.161 6.424 1.00 59.50 100 ASP A CA 1
ATOM 774 C C . ASP A 1 100 ? -16.492 -4.077 5.833 1.00 59.50 100 ASP A C 1
ATOM 776 O O . ASP A 1 100 ? -15.277 -4.110 6.059 1.00 59.50 100 ASP A O 1
ATOM 780 N N . PRO A 1 101 ? -17.027 -3.106 5.070 1.00 58.78 101 PRO A N 1
ATOM 781 C CA . PRO A 1 101 ? -16.219 -2.091 4.398 1.00 58.78 101 PRO A CA 1
ATOM 782 C C . PRO A 1 101 ? -15.551 -1.102 5.365 1.00 58.78 101 PRO A C 1
ATOM 784 O O . PRO A 1 101 ? -14.586 -0.449 4.974 1.00 58.78 101 PRO A O 1
ATOM 787 N N . THR A 1 102 ? -16.034 -0.986 6.605 1.00 58.38 102 THR A N 1
ATOM 788 C CA . THR A 1 102 ? -15.505 -0.046 7.605 1.00 58.38 102 THR A CA 1
ATOM 789 C C . THR A 1 102 ? -14.408 -0.645 8.484 1.00 58.38 102 THR A C 1
ATOM 791 O O . THR A 1 102 ? -13.654 0.085 9.133 1.00 58.38 102 THR A O 1
ATOM 794 N N . ALA A 1 103 ? -14.244 -1.969 8.463 1.00 56.84 103 ALA A N 1
ATOM 795 C CA . ALA A 1 103 ? -13.245 -2.648 9.280 1.00 56.84 103 ALA A CA 1
ATOM 796 C C . ALA A 1 103 ? -11.798 -2.286 8.885 1.00 56.84 103 ALA A C 1
ATOM 798 O O . ALA A 1 103 ? -10.923 -2.192 9.744 1.00 56.84 103 ALA A O 1
ATOM 799 N N . VAL A 1 104 ? -11.551 -1.995 7.601 1.00 51.47 104 VAL A N 1
ATOM 800 C CA . VAL A 1 104 ? -10.235 -1.534 7.119 1.00 51.47 104 VAL A CA 1
ATOM 801 C 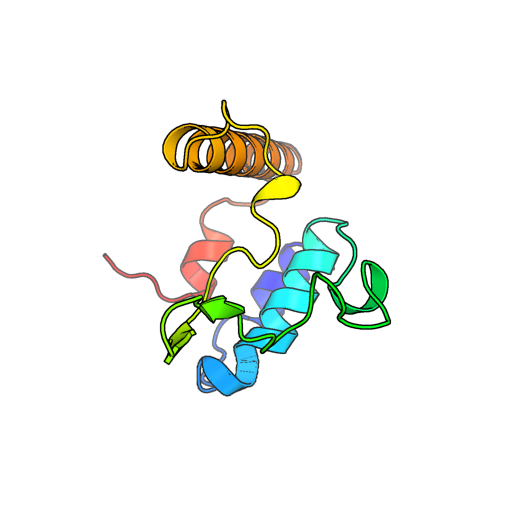C . VAL A 1 104 ? -9.991 -0.060 7.462 1.00 51.47 104 VAL A C 1
ATOM 803 O O . VAL A 1 104 ? -8.875 0.303 7.825 1.00 51.47 104 VAL A O 1
ATOM 806 N N . THR A 1 105 ? -11.019 0.795 7.416 1.00 50.84 105 THR A N 1
ATOM 807 C CA . THR A 1 105 ? -10.888 2.215 7.796 1.00 50.84 105 THR A CA 1
ATOM 808 C C . THR A 1 105 ? -10.656 2.396 9.296 1.00 50.84 105 THR A C 1
ATOM 810 O O . THR A 1 105 ?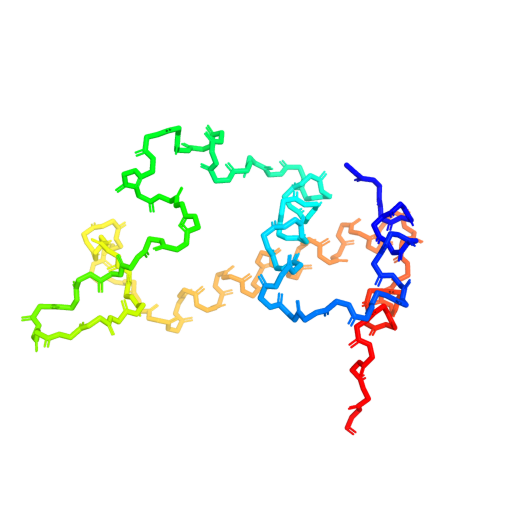 -9.873 3.256 9.693 1.00 50.84 105 THR A O 1
ATOM 813 N N . ALA A 1 106 ? -11.265 1.547 10.132 1.00 48.47 106 ALA A N 1
ATOM 814 C CA . ALA A 1 106 ? -11.065 1.565 11.581 1.00 48.47 106 ALA A CA 1
ATOM 815 C C . ALA A 1 106 ? -9.634 1.168 11.990 1.00 48.47 106 ALA A C 1
ATOM 817 O O . ALA A 1 106 ? -9.090 1.736 12.935 1.00 48.47 106 ALA A O 1
ATOM 818 N N . ALA A 1 107 ? -8.999 0.246 11.255 1.00 47.94 107 ALA A N 1
ATOM 819 C CA . ALA A 1 107 ? -7.622 -0.183 11.516 1.00 47.94 107 ALA A CA 1
ATOM 820 C C . ALA A 1 107 ? -6.593 0.946 11.320 1.00 47.94 107 ALA A C 1
ATOM 822 O O . ALA A 1 107 ? -5.528 0.923 11.933 1.00 47.94 107 ALA A O 1
ATOM 823 N N . TYR A 1 108 ? -6.931 1.948 10.507 1.00 47.72 108 TYR A N 1
ATOM 824 C CA . TYR A 1 108 ? -6.038 3.037 10.129 1.00 47.72 108 TYR A CA 1
ATOM 825 C C . TYR A 1 108 ? -6.280 4.365 10.843 1.00 47.72 108 TYR A C 1
ATOM 827 O O . TYR A 1 108 ? -5.565 5.328 10.576 1.00 47.72 108 TYR A O 1
ATOM 835 N N . GLY A 1 109 ? -7.254 4.433 11.757 1.00 40.19 109 GLY A N 1
ATOM 836 C CA . GLY A 1 109 ? -7.511 5.651 12.529 1.00 40.19 109 GLY A CA 1
ATOM 837 C C . GLY A 1 109 ? -7.769 6.881 11.653 1.00 40.19 109 GLY A C 1
ATOM 838 O O . GLY A 1 109 ? -7.362 7.984 12.013 1.00 40.19 109 GLY A O 1
ATOM 839 N N . TRP A 1 110 ? -8.406 6.700 10.492 1.00 36.94 110 TRP A N 1
ATOM 840 C CA . TRP A 1 110 ? -8.802 7.807 9.626 1.00 36.94 110 TRP A CA 1
ATOM 841 C C . TRP A 1 110 ? -10.080 8.430 10.199 1.00 36.94 110 TRP A C 1
ATOM 843 O O . TRP A 1 110 ? -11.193 8.037 9.858 1.00 36.94 110 TRP A O 1
ATOM 853 N N . ASN A 1 111 ? -9.899 9.327 11.166 1.00 33.94 111 ASN A N 1
ATOM 854 C CA . ASN A 1 111 ? -10.941 10.245 11.603 1.00 33.94 111 ASN A CA 1
ATOM 855 C C . ASN A 1 111 ? -10.928 11.441 10.641 1.00 33.94 111 ASN A C 1
ATOM 857 O O . ASN A 1 111 ? -9.848 11.960 10.357 1.00 33.94 111 ASN A O 1
ATOM 861 N N . ASP A 1 112 ? -12.114 11.799 10.149 1.00 34.72 112 ASP A N 1
ATOM 862 C CA . ASP A 1 112 ? -12.412 12.963 9.295 1.00 34.72 112 ASP A CA 1
ATOM 863 C C . ASP A 1 112 ? -11.670 14.246 9.726 1.00 34.72 112 ASP A C 1
ATOM 865 O O . ASP A 1 112 ? -11.593 14.503 10.956 1.00 34.72 112 ASP A O 1
#

Solvent-accessible surface area (backbone atoms only — not comparable to full-atom values): 6940 Å² total; per-residue (Å²): 84,52,72,68,58,49,38,65,68,46,42,83,66,81,68,55,65,84,80,43,45,65,63,52,50,48,50,48,22,41,53,69,78,42,74,40,46,60,73,73,25,76,80,50,85,86,40,45,85,92,64,72,13,84,45,101,78,82,52,92,37,91,53,81,84,58,65,81,83,46,56,96,89,62,45,71,68,57,50,50,52,53,50,52,51,53,51,50,52,50,54,48,56,44,44,76,72,70,48,66,82,58,55,64,49,62,35,64,69,74,72,134

Organism: NCBI:txid631362

Radius of gyration: 16.72 Å; Cα contacts (8 Å, |Δi|>4): 70; chains: 1; bounding box: 39×30×43 Å